Protein AF-A0A7S3HR36-F1 (afdb_monomer_lite)

Sequence (122 aa):
GPSGAEPGEADLLCAEFVALVKSRTRDGYEEALRLAERILQLEPGNQLVLEYKALLPQLIASVSERVQEAVHAAEDPNRTPSEVSTDESEAGELVAEEEGGALDEEEVVSEVATDDEAISPR

Radius of gyration: 27.44 Å; chains: 1; bounding box: 57×65×64 Å

Structure (mmCIF, N/CA/C/O backbone):
data_AF-A0A7S3HR36-F1
#
_entry.id   AF-A0A7S3HR36-F1
#
loop_
_atom_site.group_PDB
_atom_site.id
_atom_site.type_symbol
_atom_site.label_atom_id
_atom_site.label_alt_id
_atom_site.label_comp_id
_atom_site.label_asym_id
_atom_site.label_entity_id
_atom_site.label_seq_id
_atom_site.pdbx_PDB_ins_code
_atom_site.Cartn_x
_atom_site.Cartn_y
_atom_site.Cartn_z
_atom_site.occupancy
_atom_site.B_iso_or_equiv
_atom_site.auth_seq_id
_atom_site.auth_comp_id
_atom_site.auth_asym_id
_atom_site.auth_atom_id
_atom_site.pdbx_PDB_model_num
ATOM 1 N N . GLY A 1 1 ? -18.230 -18.439 20.956 1.00 37.91 1 GLY A N 1
ATOM 2 C CA . GLY A 1 1 ? -18.274 -18.783 19.522 1.00 37.91 1 GLY A CA 1
ATOM 3 C C . GLY A 1 1 ? -17.874 -17.555 18.741 1.00 37.91 1 GLY A C 1
ATOM 4 O O . GLY A 1 1 ? -18.214 -16.474 19.214 1.00 37.91 1 GLY A O 1
ATOM 5 N N . PRO A 1 2 ? -17.123 -17.674 17.635 1.00 52.47 2 PRO A N 1
ATOM 6 C CA . PRO A 1 2 ? -16.808 -16.508 16.824 1.00 52.47 2 PRO A CA 1
ATOM 7 C C . PRO A 1 2 ? -18.133 -15.938 16.317 1.00 52.47 2 PRO A C 1
ATOM 9 O O . PRO A 1 2 ? -18.933 -16.651 15.711 1.00 52.47 2 PRO A O 1
ATOM 12 N N . SER A 1 3 ? -18.413 -14.694 16.696 1.00 53.66 3 SER A N 1
ATOM 13 C CA . SER A 1 3 ? -19.602 -13.983 16.251 1.00 53.66 3 SER A CA 1
ATOM 14 C C . SER A 1 3 ? -19.515 -13.893 14.732 1.00 53.66 3 SER A C 1
ATOM 16 O O . SER A 1 3 ? -18.517 -13.391 14.220 1.00 53.66 3 SER A O 1
ATOM 18 N N . GLY A 1 4 ? -20.514 -14.411 14.016 1.00 57.09 4 GLY A N 1
ATOM 19 C CA . GLY A 1 4 ? -20.673 -14.221 12.571 1.00 57.09 4 GLY A CA 1
ATOM 20 C C . GLY A 1 4 ? -21.049 -12.775 12.251 1.00 57.09 4 GLY A C 1
ATOM 21 O O . GLY A 1 4 ? -22.082 -12.533 11.638 1.00 57.09 4 GLY A O 1
ATOM 22 N N . ALA A 1 5 ? -20.269 -11.825 12.765 1.00 70.31 5 ALA A N 1
ATOM 23 C CA . ALA A 1 5 ? -20.419 -10.414 12.492 1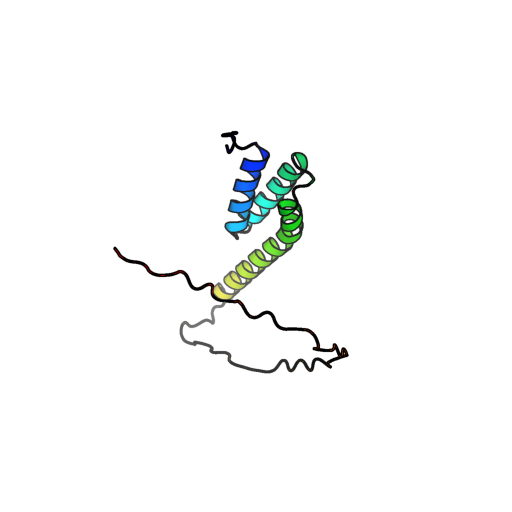.00 70.31 5 ALA A CA 1
ATOM 24 C C . ALA A 1 5 ? -19.926 -10.169 11.069 1.00 70.31 5 ALA A C 1
ATOM 26 O O . ALA A 1 5 ? -18.821 -10.577 10.705 1.00 70.31 5 ALA A O 1
ATOM 27 N N . GLU A 1 6 ? -20.782 -9.554 10.263 1.00 79.88 6 GLU A N 1
ATOM 28 C CA . GLU A 1 6 ? -20.411 -9.108 8.929 1.00 79.88 6 GLU A CA 1
ATOM 29 C C . GLU A 1 6 ? -19.207 -8.156 9.031 1.00 79.88 6 GLU A C 1
ATOM 31 O O . GLU A 1 6 ? -19.153 -7.355 9.972 1.00 79.88 6 GLU A O 1
ATOM 36 N N . PRO A 1 7 ? -18.227 -8.261 8.113 1.00 83.31 7 PRO A N 1
ATOM 37 C CA . PRO A 1 7 ? -17.054 -7.398 8.135 1.00 83.31 7 PRO A CA 1
ATOM 38 C C . PRO A 1 7 ? -17.490 -5.936 8.024 1.00 83.31 7 PRO A C 1
ATOM 40 O O . PRO A 1 7 ? -18.337 -5.592 7.194 1.00 83.31 7 PRO A O 1
ATOM 43 N N . GLY A 1 8 ? -16.921 -5.081 8.871 1.00 90.12 8 GLY A N 1
ATOM 44 C CA . GLY A 1 8 ? -17.189 -3.652 8.826 1.00 90.12 8 GLY A CA 1
ATOM 45 C C . GLY A 1 8 ? -16.610 -3.010 7.566 1.00 90.12 8 GLY A C 1
ATOM 46 O O . GLY A 1 8 ? -15.781 -3.590 6.866 1.00 90.12 8 GLY A O 1
ATOM 47 N N . GLU A 1 9 ? -17.006 -1.764 7.288 1.00 92.31 9 GLU A N 1
ATOM 48 C CA . GLU A 1 9 ? -16.433 -0.981 6.179 1.00 92.31 9 GLU A CA 1
ATOM 49 C C . GLU A 1 9 ? -14.899 -0.919 6.280 1.00 92.31 9 GLU A C 1
ATOM 51 O O . GLU A 1 9 ? -14.211 -1.137 5.287 1.00 92.31 9 GLU A O 1
ATOM 56 N N . ALA A 1 10 ? -14.353 -0.703 7.483 1.00 90.88 10 ALA A N 1
ATOM 57 C CA . ALA A 1 10 ? -12.907 -0.660 7.706 1.00 90.88 10 ALA A CA 1
ATOM 58 C C . ALA A 1 10 ? -12.211 -1.995 7.380 1.00 90.88 10 ALA A C 1
ATOM 60 O O . ALA A 1 10 ? -11.144 -1.979 6.768 1.00 90.88 10 ALA A O 1
ATOM 61 N N . ASP A 1 11 ? -12.827 -3.137 7.706 1.00 93.00 11 ASP A N 1
ATOM 62 C CA . ASP A 1 11 ? -12.296 -4.467 7.379 1.00 93.00 11 ASP A CA 1
ATOM 63 C C . ASP A 1 11 ? -12.259 -4.701 5.864 1.00 93.00 11 ASP A C 1
ATOM 65 O O . ASP A 1 11 ? -11.265 -5.196 5.324 1.00 93.00 11 ASP A O 1
ATOM 69 N N . LEU A 1 12 ? -13.331 -4.312 5.164 1.00 95.56 12 LEU A N 1
ATOM 70 C CA . LEU A 1 12 ? -13.421 -4.421 3.707 1.00 95.56 12 LEU A CA 1
ATOM 71 C C . LEU A 1 12 ? -12.362 -3.551 3.021 1.00 95.56 12 LEU A C 1
ATOM 73 O O . LEU A 1 12 ? -11.637 -4.033 2.150 1.00 95.56 12 LEU A O 1
ATOM 77 N N . LEU A 1 13 ? -12.220 -2.299 3.464 1.00 96.06 13 LEU A N 1
ATOM 78 C CA . LEU A 1 13 ? -11.206 -1.385 2.943 1.00 96.06 13 LEU A CA 1
ATOM 79 C C . LEU A 1 13 ? -9.787 -1.876 3.262 1.00 96.06 13 LEU A C 1
ATOM 81 O O . LEU A 1 13 ? -8.907 -1.766 2.412 1.00 96.06 13 LEU A O 1
ATOM 85 N N . CYS A 1 14 ? -9.550 -2.467 4.438 1.00 95.31 14 CYS A N 1
ATOM 86 C CA . CYS A 1 14 ? -8.264 -3.086 4.771 1.00 95.31 14 CYS A CA 1
ATOM 87 C C . CYS A 1 14 ? -7.937 -4.269 3.851 1.00 95.31 14 CYS A C 1
ATOM 89 O O . CYS A 1 14 ? -6.791 -4.415 3.419 1.00 95.31 14 CYS A O 1
ATOM 91 N N . ALA A 1 15 ? -8.919 -5.112 3.526 1.00 95.81 15 ALA A N 1
ATOM 92 C CA . ALA A 1 15 ? -8.715 -6.229 2.610 1.00 95.81 15 ALA A CA 1
ATOM 93 C C . ALA A 1 15 ? -8.338 -5.741 1.200 1.00 95.81 15 ALA A C 1
ATOM 95 O O . ALA A 1 15 ? -7.387 -6.253 0.600 1.00 95.81 15 ALA A O 1
ATOM 96 N N . GLU A 1 16 ? -9.035 -4.718 0.702 1.00 97.25 16 GLU A N 1
ATOM 97 C CA . GLU A 1 16 ? -8.742 -4.085 -0.586 1.00 97.25 16 GLU A CA 1
ATOM 98 C C . GLU A 1 16 ? -7.364 -3.410 -0.586 1.00 97.25 16 GLU A C 1
ATOM 100 O O . GLU A 1 16 ? -6.552 -3.645 -1.482 1.00 97.25 16 GLU A O 1
ATOM 105 N N . PHE A 1 17 ? -7.046 -2.664 0.472 1.00 97.75 17 PHE A N 1
ATOM 106 C CA . PHE A 1 17 ? -5.740 -2.047 0.679 1.00 97.75 17 PHE A CA 1
ATOM 107 C C . PHE A 1 17 ? -4.602 -3.069 0.581 1.00 97.75 17 PHE A C 1
ATOM 109 O O . PHE A 1 17 ? -3.642 -2.879 -0.167 1.00 97.75 17 PHE A O 1
ATOM 116 N N . VAL A 1 18 ? -4.725 -4.198 1.282 1.00 96.56 18 VAL A N 1
ATOM 117 C CA . VAL A 1 18 ? -3.718 -5.264 1.244 1.00 96.56 18 VAL A CA 1
ATOM 118 C C . VAL A 1 18 ? -3.611 -5.882 -0.152 1.00 96.56 18 VAL A C 1
ATOM 120 O O . VAL A 1 18 ? -2.502 -6.204 -0.588 1.00 96.56 18 VAL A O 1
ATOM 123 N N . ALA A 1 19 ? -4.723 -6.051 -0.871 1.00 97.69 19 ALA A N 1
ATOM 124 C CA . ALA A 1 19 ? -4.705 -6.560 -2.241 1.00 97.69 19 ALA A CA 1
ATOM 125 C C . ALA A 1 19 ? -3.951 -5.612 -3.191 1.00 97.69 19 ALA A C 1
ATOM 127 O O . ALA A 1 19 ? -3.097 -6.060 -3.961 1.00 97.69 19 ALA A O 1
ATOM 128 N N . LEU A 1 20 ? -4.194 -4.306 -3.076 1.00 97.56 20 LEU A N 1
ATOM 129 C CA . LEU A 1 20 ? -3.522 -3.277 -3.866 1.00 97.56 20 LEU A CA 1
ATOM 130 C C . LEU A 1 20 ? -2.015 -3.226 -3.579 1.00 97.56 20 LEU A C 1
ATOM 132 O O . LEU A 1 20 ? -1.215 -3.266 -4.517 1.00 97.56 20 LEU A O 1
ATOM 136 N N . VAL A 1 21 ? -1.605 -3.264 -2.306 1.00 95.69 21 VAL A N 1
ATOM 137 C CA . VAL A 1 21 ? -0.183 -3.328 -1.915 1.00 95.69 21 VAL A CA 1
ATOM 138 C C . VAL A 1 21 ? 0.492 -4.596 -2.460 1.00 95.69 21 VAL A C 1
ATOM 140 O O . VAL A 1 21 ? 1.630 -4.555 -2.936 1.00 95.69 21 VAL A O 1
ATOM 143 N N . LYS A 1 22 ? -0.207 -5.736 -2.441 1.00 95.81 22 LYS A N 1
ATOM 144 C CA . LYS A 1 22 ? 0.306 -7.011 -2.969 1.00 95.81 22 LYS A CA 1
ATOM 145 C C . LYS A 1 22 ? 0.436 -7.038 -4.489 1.00 95.81 22 LYS A C 1
ATOM 147 O O . LYS A 1 22 ? 1.257 -7.806 -4.985 1.00 95.81 22 LYS A O 1
ATOM 152 N N . SER A 1 23 ? -0.312 -6.208 -5.219 1.00 95.44 23 SER A N 1
ATOM 153 C CA . SER A 1 23 ? -0.189 -6.111 -6.681 1.00 95.44 23 SER A CA 1
ATOM 154 C C . SER A 1 23 ? 1.201 -5.638 -7.124 1.00 95.44 23 SER A C 1
ATOM 156 O O . SER A 1 23 ? 1.634 -5.956 -8.228 1.00 95.44 23 SER A O 1
ATOM 158 N N . ARG A 1 24 ? 1.912 -4.899 -6.256 1.00 93.44 24 ARG A N 1
ATOM 159 C CA . ARG A 1 24 ? 3.232 -4.304 -6.522 1.00 93.44 24 ARG A CA 1
ATOM 160 C C . ARG A 1 24 ? 3.292 -3.459 -7.796 1.00 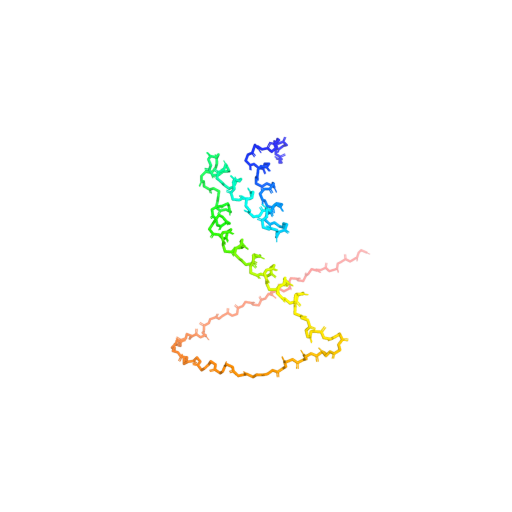93.44 24 ARG A C 1
ATOM 162 O O . ARG A 1 24 ? 4.344 -3.341 -8.424 1.00 93.44 24 ARG A O 1
ATOM 169 N N . THR A 1 25 ? 2.162 -2.872 -8.167 1.00 94.25 25 THR A N 1
ATOM 170 C CA . THR A 1 25 ? 2.052 -1.946 -9.291 1.00 94.25 25 THR A CA 1
ATOM 171 C C . THR A 1 25 ? 2.062 -0.512 -8.786 1.00 94.25 25 THR A C 1
ATOM 173 O O . THR A 1 25 ? 1.688 -0.243 -7.645 1.00 94.25 25 THR A O 1
ATOM 176 N N . ARG A 1 26 ? 2.478 0.424 -9.644 1.00 93.38 26 ARG A N 1
ATOM 177 C CA . ARG A 1 26 ? 2.441 1.852 -9.319 1.00 93.38 26 ARG A CA 1
ATOM 178 C C . ARG A 1 26 ? 1.019 2.308 -8.971 1.00 93.38 26 ARG A C 1
ATOM 180 O O . ARG A 1 26 ? 0.820 2.863 -7.899 1.00 93.38 26 ARG A O 1
ATOM 187 N N . ASP A 1 27 ? 0.068 2.003 -9.849 1.00 94.69 27 ASP A N 1
ATOM 188 C CA . ASP A 1 27 ? -1.350 2.337 -9.683 1.00 94.69 27 ASP A CA 1
ATOM 189 C C . ASP A 1 27 ? -1.920 1.729 -8.392 1.00 94.69 27 ASP A C 1
ATOM 191 O O . ASP A 1 27 ? -2.506 2.431 -7.572 1.00 94.69 27 ASP A O 1
ATOM 195 N N . GLY A 1 28 ? -1.601 0.457 -8.120 1.00 96.38 28 GLY A N 1
ATOM 196 C CA . GLY A 1 28 ? -1.990 -0.202 -6.878 1.00 96.38 28 GLY A CA 1
ATOM 197 C C . GLY A 1 28 ? -1.444 0.494 -5.630 1.00 96.38 28 GLY A C 1
ATOM 198 O O . GLY A 1 28 ? -2.167 0.658 -4.654 1.00 96.38 28 GLY A O 1
ATOM 199 N N . TYR A 1 29 ? -0.194 0.955 -5.642 1.00 97.00 29 TYR A N 1
ATOM 200 C CA . TYR A 1 29 ? 0.351 1.716 -4.516 1.00 97.00 29 TYR A CA 1
ATOM 201 C C . TYR A 1 29 ? -0.276 3.111 -4.367 1.00 97.00 29 TYR A C 1
ATOM 203 O O . TYR A 1 29 ? -0.479 3.564 -3.240 1.00 97.00 29 TYR A O 1
ATOM 211 N N . GLU A 1 30 ? -0.605 3.785 -5.470 1.00 96.19 30 GLU A N 1
ATOM 212 C CA . GLU A 1 30 ? -1.273 5.092 -5.454 1.00 96.19 30 GLU A CA 1
ATOM 213 C C . GLU A 1 30 ? -2.714 4.983 -4.915 1.00 96.19 30 GLU A C 1
ATOM 215 O O . GLU A 1 30 ? -3.107 5.776 -4.054 1.00 96.19 30 GLU A O 1
ATOM 220 N N . GLU A 1 31 ? -3.477 3.968 -5.328 1.00 97.12 31 GLU A N 1
ATOM 221 C CA . GLU A 1 31 ? -4.809 3.690 -4.771 1.00 97.12 31 GLU A CA 1
ATOM 222 C C . GLU A 1 31 ? -4.740 3.221 -3.312 1.00 97.12 31 GLU A C 1
ATOM 224 O O . GLU A 1 31 ? -5.523 3.677 -2.475 1.00 97.12 31 GLU A O 1
ATOM 229 N N . ALA A 1 32 ? -3.756 2.383 -2.960 1.00 97.50 32 ALA A N 1
ATOM 230 C CA . ALA A 1 32 ? -3.536 1.976 -1.574 1.00 97.50 32 ALA A CA 1
ATOM 231 C C . ALA A 1 32 ? -3.305 3.194 -0.665 1.00 97.50 32 ALA A C 1
ATOM 233 O O . ALA A 1 32 ? -3.816 3.233 0.453 1.00 97.50 32 ALA A O 1
ATOM 234 N N . LEU A 1 33 ? -2.601 4.225 -1.143 1.00 96.69 33 LEU A N 1
ATOM 235 C CA . LEU A 1 33 ? -2.387 5.449 -0.371 1.00 96.69 33 LEU A CA 1
ATOM 236 C C . LEU A 1 33 ? -3.704 6.187 -0.083 1.00 96.69 33 LEU A C 1
ATOM 238 O O . LEU A 1 33 ? -3.899 6.667 1.033 1.00 96.69 33 LEU A O 1
ATOM 242 N N . ARG A 1 34 ? -4.629 6.237 -1.049 1.00 96.81 34 ARG A N 1
ATOM 243 C CA . ARG A 1 34 ? -5.960 6.840 -0.856 1.00 96.81 34 ARG A CA 1
ATOM 244 C C . ARG A 1 34 ? -6.805 6.041 0.129 1.00 96.81 34 ARG A C 1
ATOM 246 O O . ARG A 1 34 ? -7.422 6.626 1.021 1.00 96.81 34 ARG A O 1
ATOM 253 N N . LEU A 1 35 ? -6.797 4.712 0.009 1.00 96.88 35 LEU A N 1
ATOM 254 C CA . LEU A 1 35 ? -7.481 3.840 0.964 1.00 96.88 35 LEU A CA 1
ATOM 255 C C . LEU A 1 35 ? -6.903 3.975 2.370 1.00 96.88 35 LEU A C 1
ATOM 257 O O . LEU A 1 35 ? -7.671 4.011 3.326 1.00 96.88 35 LEU A O 1
ATOM 261 N N . ALA A 1 36 ? -5.584 4.130 2.510 1.00 96.75 36 ALA A N 1
ATOM 262 C CA . ALA A 1 36 ? -4.957 4.328 3.811 1.00 96.75 36 ALA A CA 1
ATOM 263 C C . ALA A 1 36 ? -5.524 5.555 4.538 1.00 96.75 36 ALA A C 1
ATOM 265 O O . ALA A 1 36 ? -5.819 5.489 5.729 1.00 96.75 36 ALA A O 1
ATOM 266 N N . GLU A 1 37 ? -5.738 6.671 3.836 1.00 96.19 37 GLU A N 1
ATOM 267 C CA . GLU A 1 37 ? -6.349 7.858 4.443 1.00 96.19 37 GLU A CA 1
ATOM 268 C C . GLU A 1 37 ? -7.792 7.616 4.868 1.00 96.19 37 GLU A C 1
ATOM 270 O O . GLU A 1 37 ? -8.197 8.053 5.945 1.00 96.19 37 GLU A O 1
ATOM 275 N N . ARG A 1 38 ? -8.558 6.888 4.051 1.00 96.69 38 ARG A N 1
ATOM 276 C CA . ARG A 1 38 ? -9.943 6.548 4.370 1.00 96.69 38 ARG A CA 1
ATOM 277 C C . ARG A 1 38 ? -10.038 5.601 5.566 1.00 96.69 38 ARG A C 1
ATOM 279 O O . ARG A 1 38 ? -10.857 5.837 6.449 1.00 96.69 38 ARG A O 1
ATOM 286 N N . ILE A 1 39 ? -9.191 4.576 5.625 1.00 96.94 39 ILE A N 1
ATOM 287 C CA . ILE A 1 39 ? -9.150 3.632 6.745 1.00 96.94 39 ILE A CA 1
ATOM 288 C C . ILE A 1 39 ? -8.769 4.368 8.028 1.00 96.94 39 ILE A C 1
ATOM 290 O O . ILE A 1 39 ? -9.452 4.205 9.028 1.00 96.94 39 ILE A O 1
ATOM 294 N N . LEU A 1 40 ? -7.765 5.249 8.003 1.00 96.69 40 LEU A N 1
ATOM 295 C CA . LEU A 1 40 ? -7.344 6.001 9.193 1.00 96.69 40 LEU A CA 1
ATOM 296 C C . LEU A 1 40 ? -8.379 7.034 9.673 1.00 96.69 40 LEU A C 1
ATOM 298 O O . LEU A 1 40 ? -8.341 7.432 10.834 1.00 96.69 40 LEU A O 1
ATOM 302 N N . GLN A 1 41 ? -9.315 7.465 8.819 1.00 96.81 41 GLN A N 1
ATOM 303 C CA . GLN A 1 41 ? -10.475 8.254 9.261 1.00 96.81 41 GLN A CA 1
ATOM 304 C C . GLN A 1 41 ? -11.470 7.415 10.075 1.00 96.81 41 GLN A C 1
ATOM 306 O O . GLN A 1 41 ? -12.109 7.952 10.977 1.00 96.81 41 GLN A O 1
ATOM 311 N N . LEU A 1 42 ? -11.618 6.126 9.751 1.00 95.75 42 LEU A N 1
ATOM 312 C CA . LEU A 1 42 ? -12.501 5.192 10.458 1.00 95.75 42 LEU A CA 1
ATOM 313 C C . LEU A 1 42 ? -11.814 4.603 11.699 1.00 95.75 42 LEU A C 1
ATOM 315 O O . LEU A 1 42 ? -12.415 4.518 12.766 1.00 95.75 42 LEU A O 1
ATOM 319 N N . GLU A 1 43 ? -10.539 4.249 11.561 1.00 95.44 43 GLU A N 1
ATOM 320 C CA . GLU A 1 43 ? -9.702 3.610 12.570 1.00 95.44 43 GLU A CA 1
ATOM 321 C C . GLU A 1 43 ? -8.331 4.304 12.659 1.00 95.44 43 GLU A C 1
ATOM 323 O O . GLU A 1 43 ? -7.336 3.830 12.105 1.00 95.44 43 GLU A O 1
ATOM 328 N N . PRO A 1 44 ? -8.230 5.422 13.396 1.00 95.50 44 PRO A N 1
ATOM 329 C CA . PRO A 1 44 ? -6.985 6.187 13.510 1.00 95.50 44 PRO A CA 1
ATOM 330 C C . PRO A 1 44 ? -5.820 5.394 14.115 1.00 95.50 44 PRO A C 1
ATOM 332 O O . PRO A 1 44 ? -4.660 5.739 13.906 1.00 95.50 44 PRO A O 1
ATOM 335 N N . GLY A 1 45 ? -6.131 4.352 14.891 1.00 94.50 45 GLY A N 1
ATOM 336 C CA . GLY A 1 45 ? -5.162 3.479 15.552 1.00 94.50 45 GLY A CA 1
ATOM 337 C C . GLY A 1 45 ? -4.773 2.242 14.745 1.00 94.50 45 GLY A C 1
ATOM 338 O O . GLY A 1 45 ? -4.152 1.341 15.305 1.00 94.50 45 GLY A O 1
ATOM 339 N N . ASN A 1 46 ? -5.156 2.149 13.468 1.00 94.19 46 ASN A N 1
ATOM 340 C CA . ASN A 1 46 ? -4.809 1.002 12.638 1.00 94.19 46 ASN A CA 1
ATOM 341 C C . ASN A 1 46 ? -3.307 1.028 12.294 1.00 94.19 46 ASN A C 1
ATOM 343 O O . ASN A 1 46 ? -2.872 1.658 11.326 1.00 94.19 46 ASN A O 1
ATOM 347 N N . GLN A 1 47 ? -2.513 0.347 13.127 1.00 96.00 47 GLN A N 1
ATOM 348 C CA . GLN A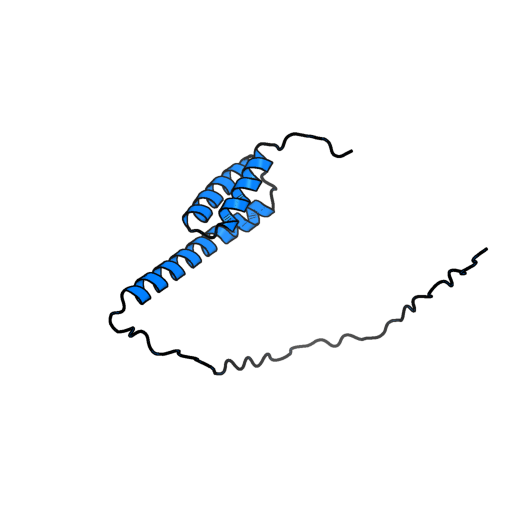 1 47 ? -1.051 0.359 13.057 1.00 96.00 47 GLN A CA 1
ATOM 349 C C . GLN A 1 47 ? -0.529 -0.142 11.708 1.00 96.00 47 GLN A C 1
ATOM 351 O O . GLN A 1 47 ? 0.374 0.467 11.141 1.00 96.00 47 GLN A O 1
ATOM 356 N N . LEU A 1 48 ? -1.151 -1.191 11.160 1.00 94.19 48 LEU A N 1
ATOM 357 C CA . LEU A 1 48 ? -0.779 -1.752 9.864 1.00 94.19 48 LEU A CA 1
ATOM 358 C C . LEU A 1 48 ? -0.853 -0.678 8.773 1.00 94.19 48 LEU A C 1
ATOM 360 O O . LEU A 1 48 ? 0.096 -0.482 8.016 1.00 94.19 48 LEU A O 1
ATOM 364 N N . VAL A 1 49 ? -1.961 0.059 8.708 1.00 96.25 49 VAL A N 1
ATOM 365 C CA . VAL A 1 49 ? -2.145 1.094 7.686 1.00 96.25 49 VAL A CA 1
ATOM 366 C C . VAL A 1 49 ? -1.194 2.275 7.892 1.00 96.25 49 VAL A C 1
ATOM 368 O O . VAL A 1 49 ? -0.683 2.810 6.908 1.00 96.25 49 VAL A O 1
ATOM 371 N N . LEU A 1 50 ? -0.898 2.658 9.138 1.00 97.38 50 LEU A N 1
ATOM 372 C CA . LEU A 1 50 ? 0.095 3.696 9.441 1.00 97.38 50 LEU A CA 1
ATOM 373 C C . LEU A 1 50 ? 1.492 3.324 8.928 1.00 97.38 50 LEU A C 1
ATOM 375 O O . LEU A 1 50 ? 2.140 4.138 8.266 1.00 97.38 50 LEU A O 1
ATOM 379 N N . GLU A 1 51 ? 1.936 2.096 9.194 1.00 96.19 51 GLU A N 1
ATOM 380 C CA . GLU A 1 51 ? 3.243 1.601 8.756 1.00 96.19 51 GLU A CA 1
ATOM 381 C C . GLU A 1 51 ? 3.339 1.567 7.230 1.00 96.19 51 GLU A C 1
ATOM 383 O O . GLU A 1 51 ? 4.268 2.127 6.645 1.00 96.19 51 GLU A O 1
ATOM 388 N N . TYR A 1 52 ? 2.342 0.991 6.556 1.00 96.06 52 TYR A N 1
ATOM 389 C CA . TYR A 1 52 ? 2.350 0.956 5.097 1.00 96.06 52 TYR A CA 1
ATOM 390 C C . TYR A 1 52 ? 2.230 2.352 4.475 1.00 96.06 52 TYR A C 1
ATOM 392 O O . TYR A 1 52 ? 2.900 2.611 3.477 1.00 96.06 52 TYR A O 1
ATOM 400 N N . LYS A 1 53 ? 1.461 3.283 5.058 1.00 95.88 53 LYS A N 1
ATOM 401 C CA . LYS A 1 53 ? 1.383 4.673 4.574 1.00 95.88 53 LYS A CA 1
ATOM 402 C C . LYS A 1 53 ? 2.760 5.342 4.534 1.00 95.88 53 LYS A C 1
ATOM 404 O O . LYS A 1 53 ? 3.041 6.084 3.595 1.00 95.88 53 LYS A O 1
ATOM 409 N N . ALA A 1 54 ? 3.622 5.059 5.510 1.00 95.81 54 ALA A N 1
ATOM 410 C CA . ALA A 1 54 ? 4.992 5.569 5.530 1.00 95.81 54 ALA A CA 1
ATOM 411 C C . ALA A 1 54 ? 5.890 4.930 4.449 1.00 95.81 54 ALA A C 1
ATOM 413 O O . ALA A 1 54 ? 6.794 5.588 3.931 1.00 95.81 54 ALA A O 1
ATOM 414 N N . LEU A 1 55 ? 5.636 3.669 4.084 1.00 96.25 55 LEU A N 1
ATOM 415 C CA . LEU A 1 55 ? 6.430 2.919 3.102 1.00 96.25 55 LEU A CA 1
ATOM 416 C C . LEU A 1 55 ? 5.990 3.144 1.648 1.00 96.25 55 LEU A C 1
ATOM 418 O O . LEU A 1 55 ? 6.818 3.086 0.738 1.00 96.25 55 LEU A O 1
ATOM 422 N N . LEU A 1 56 ? 4.705 3.416 1.410 1.00 94.88 56 LEU A N 1
ATOM 423 C CA . LEU A 1 56 ? 4.123 3.539 0.068 1.00 94.88 56 LEU A CA 1
ATOM 424 C C . LEU A 1 56 ? 4.873 4.508 -0.869 1.00 94.88 56 LEU A C 1
ATOM 426 O O . LEU A 1 56 ? 5.120 4.121 -2.013 1.00 94.88 56 LEU A O 1
ATOM 430 N N . PRO A 1 57 ? 5.318 5.707 -0.438 1.00 94.75 57 PRO A N 1
ATOM 431 C CA . PRO A 1 57 ? 6.089 6.602 -1.304 1.00 94.75 57 PRO A CA 1
ATOM 432 C C . PRO A 1 57 ? 7.392 5.978 -1.826 1.00 94.75 57 PRO A C 1
ATOM 434 O O . PRO A 1 57 ? 7.737 6.143 -2.996 1.00 94.75 57 PRO A O 1
ATOM 437 N N . GLN A 1 58 ? 8.095 5.217 -0.981 1.00 95.25 58 GLN A N 1
ATOM 438 C CA . GLN A 1 58 ? 9.338 4.537 -1.358 1.00 95.25 58 GLN A CA 1
ATOM 439 C C . GLN A 1 58 ? 9.057 3.395 -2.340 1.00 95.25 58 GLN A C 1
ATOM 441 O O . GLN A 1 58 ? 9.773 3.218 -3.325 1.00 95.25 58 GLN A O 1
ATOM 446 N N . LEU A 1 59 ? 7.966 2.656 -2.121 1.00 94.19 59 LEU A N 1
ATOM 447 C CA . LEU A 1 59 ? 7.535 1.592 -3.025 1.00 94.19 59 LEU A CA 1
ATOM 448 C C . LEU A 1 59 ? 7.182 2.139 -4.418 1.00 94.19 59 LEU A C 1
ATOM 450 O O . LEU A 1 59 ? 7.623 1.572 -5.419 1.00 94.19 59 LEU A O 1
ATOM 454 N N . ILE A 1 60 ? 6.475 3.270 -4.494 1.00 94.38 60 ILE A N 1
ATOM 455 C CA . ILE A 1 60 ? 6.147 3.952 -5.759 1.00 94.38 60 ILE A CA 1
ATOM 456 C C . ILE A 1 60 ? 7.418 4.382 -6.502 1.00 94.38 60 ILE A C 1
ATOM 458 O O . ILE A 1 60 ? 7.531 4.155 -7.714 1.00 94.38 60 ILE A O 1
ATOM 462 N N . ALA A 1 61 ? 8.387 4.963 -5.788 1.00 94.12 61 ALA A N 1
ATOM 463 C CA . ALA A 1 61 ? 9.673 5.344 -6.366 1.00 94.12 61 ALA A CA 1
ATOM 464 C C . ALA A 1 61 ? 10.418 4.119 -6.929 1.00 94.12 61 ALA A C 1
ATOM 466 O O . ALA A 1 61 ? 10.821 4.133 -8.090 1.00 94.12 61 ALA A O 1
ATOM 467 N N . SER A 1 62 ? 10.485 3.020 -6.167 1.00 92.25 62 SER A N 1
ATOM 468 C CA . SER A 1 62 ? 11.172 1.784 -6.579 1.00 92.25 62 SER A CA 1
ATOM 469 C C . SER A 1 62 ? 10.567 1.114 -7.819 1.00 92.25 62 SER A C 1
ATOM 471 O O . SER A 1 62 ? 11.266 0.472 -8.602 1.00 92.25 62 SER A O 1
ATOM 473 N N . VAL A 1 63 ? 9.244 1.198 -8.003 1.00 91.19 63 VAL A N 1
ATOM 474 C CA . VAL A 1 63 ? 8.589 0.672 -9.211 1.00 91.19 63 VAL A CA 1
ATOM 475 C C . VAL A 1 63 ? 8.888 1.577 -10.396 1.00 91.19 63 VAL A C 1
ATOM 477 O O . VAL A 1 63 ? 9.164 1.080 -11.482 1.00 91.19 63 VAL A O 1
ATOM 480 N N . SER A 1 64 ? 8.863 2.891 -10.185 1.00 89.00 64 SER A N 1
ATOM 481 C CA . SER A 1 64 ? 9.129 3.862 -11.246 1.00 89.00 64 SER A CA 1
ATOM 482 C C . SER A 1 64 ? 10.558 3.733 -11.780 1.00 89.00 64 SER A C 1
ATOM 484 O O . SER A 1 64 ?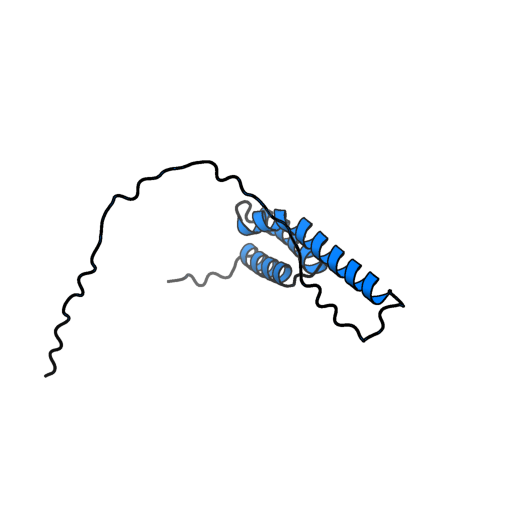 10.738 3.705 -12.993 1.00 89.00 64 SER A O 1
ATOM 486 N N . GLU A 1 65 ? 11.545 3.564 -10.897 1.00 89.69 65 GLU A N 1
ATOM 487 C CA . GLU A 1 65 ? 12.946 3.343 -11.276 1.00 89.69 65 GLU A CA 1
ATOM 488 C C . GLU A 1 65 ? 13.120 2.067 -12.110 1.00 89.69 65 GLU A C 1
ATOM 490 O O . GLU A 1 65 ? 13.654 2.124 -13.214 1.00 89.69 65 GLU A O 1
ATOM 495 N N . ARG A 1 66 ? 12.569 0.934 -11.652 1.00 84.31 66 ARG A N 1
ATOM 496 C CA . ARG A 1 66 ? 12.634 -0.341 -12.391 1.00 84.31 66 ARG A CA 1
ATOM 497 C C . ARG A 1 66 ? 11.981 -0.271 -13.769 1.00 84.31 66 ARG A C 1
ATOM 499 O O . ARG A 1 66 ? 12.481 -0.860 -14.722 1.00 84.31 66 ARG A O 1
ATOM 506 N N . VAL A 1 67 ? 10.851 0.429 -13.883 1.00 83.50 67 VAL A N 1
ATOM 507 C CA . VAL A 1 67 ? 10.192 0.646 -15.180 1.00 83.50 67 VAL A CA 1
ATOM 508 C C . VAL A 1 67 ? 11.078 1.495 -16.085 1.00 83.50 67 VAL A C 1
ATOM 510 O O . VAL A 1 67 ? 11.230 1.172 -17.258 1.00 83.50 67 VAL A O 1
ATOM 513 N N . GLN A 1 68 ? 11.686 2.551 -15.550 1.00 80.31 68 GLN A N 1
ATOM 514 C CA . GLN A 1 68 ? 12.551 3.436 -16.316 1.00 80.31 68 GLN A CA 1
ATOM 515 C C . GLN A 1 68 ? 13.822 2.717 -16.799 1.00 80.31 68 GLN A C 1
ATOM 517 O O . GLN A 1 68 ? 14.181 2.843 -17.967 1.00 80.31 68 GLN A O 1
ATOM 522 N N . GLU A 1 69 ? 14.452 1.901 -15.952 1.00 78.81 69 GLU A N 1
ATOM 523 C CA . GLU A 1 69 ? 15.590 1.052 -16.326 1.00 78.81 69 GLU A CA 1
ATOM 524 C C . GLU A 1 69 ? 15.218 0.067 -17.443 1.00 78.81 69 GLU A C 1
ATOM 526 O O . GLU A 1 69 ? 15.928 -0.038 -18.441 1.00 78.81 69 GLU A O 1
ATOM 531 N N . ALA A 1 70 ? 14.071 -0.608 -17.322 1.00 73.88 70 ALA A N 1
ATOM 532 C CA . ALA A 1 70 ? 13.596 -1.541 -18.339 1.00 73.88 70 ALA A CA 1
ATOM 533 C C . ALA A 1 70 ? 13.312 -0.852 -19.685 1.00 73.88 70 ALA A C 1
ATOM 535 O O . ALA A 1 70 ? 13.599 -1.426 -20.736 1.00 73.88 70 ALA A O 1
ATOM 536 N N . VAL A 1 71 ? 12.775 0.373 -19.661 1.00 76.06 71 VAL A N 1
ATOM 537 C CA . VAL A 1 71 ? 12.561 1.186 -20.868 1.00 76.06 71 VAL A CA 1
ATOM 538 C C . VAL A 1 71 ? 13.900 1.550 -21.506 1.00 76.06 71 VAL A C 1
ATOM 540 O O . VAL A 1 71 ? 14.101 1.257 -22.681 1.00 76.06 71 VAL A O 1
ATOM 543 N N . HIS A 1 72 ? 14.850 2.082 -20.734 1.00 71.00 72 HIS A N 1
ATOM 544 C CA . HIS A 1 72 ? 16.178 2.421 -21.251 1.00 71.00 72 HIS A CA 1
ATOM 545 C C . HIS A 1 72 ? 16.922 1.201 -21.812 1.00 71.00 72 HIS A C 1
ATOM 547 O O . HIS A 1 72 ? 17.533 1.294 -22.873 1.00 71.00 72 HIS A O 1
ATOM 553 N N . ALA A 1 73 ? 16.827 0.043 -21.155 1.00 68.81 73 ALA A N 1
ATOM 554 C CA . ALA A 1 73 ? 17.422 -1.201 -21.638 1.00 68.81 73 ALA A CA 1
ATOM 555 C C . ALA A 1 73 ? 16.763 -1.729 -22.926 1.00 68.81 73 ALA A C 1
ATOM 557 O O . ALA A 1 73 ? 17.426 -2.398 -23.719 1.00 68.81 73 ALA A O 1
ATOM 558 N N . ALA A 1 74 ? 15.471 -1.458 -23.139 1.00 70.50 74 ALA A N 1
ATOM 559 C CA . ALA A 1 74 ? 14.757 -1.820 -24.364 1.00 70.50 74 ALA A CA 1
ATOM 560 C C . ALA A 1 74 ? 15.055 -0.864 -25.532 1.00 70.50 74 ALA A C 1
ATOM 562 O O . ALA A 1 74 ? 14.961 -1.265 -26.691 1.00 70.50 74 ALA A O 1
ATOM 563 N N . GLU A 1 75 ? 15.411 0.386 -25.232 1.00 70.06 75 GLU A N 1
ATOM 564 C CA . GLU A 1 75 ? 15.767 1.407 -26.219 1.00 70.06 75 GLU A CA 1
ATOM 565 C C . GLU A 1 75 ? 17.253 1.388 -26.612 1.00 70.06 75 GLU A C 1
ATOM 567 O O . GLU A 1 75 ? 17.628 2.125 -27.522 1.00 70.06 75 GLU A O 1
ATOM 572 N N . ASP A 1 76 ? 18.094 0.553 -25.984 1.00 62.09 76 ASP A N 1
ATOM 573 C CA . ASP A 1 76 ? 19.515 0.429 -26.332 1.00 62.09 76 ASP A CA 1
ATOM 574 C C . ASP A 1 76 ? 19.704 -0.382 -27.636 1.00 62.09 76 ASP A C 1
ATOM 576 O O . ASP A 1 76 ? 19.532 -1.609 -27.648 1.00 62.09 76 ASP A O 1
ATOM 580 N N . PRO A 1 77 ? 20.094 0.268 -28.752 1.00 63.22 77 PRO A N 1
ATOM 581 C CA . PRO A 1 77 ? 20.236 -0.384 -30.050 1.00 63.22 77 PRO A CA 1
ATOM 582 C C . PRO A 1 77 ? 21.465 -1.307 -30.147 1.00 63.22 77 PRO A C 1
ATOM 584 O O . PRO A 1 77 ? 21.632 -1.961 -31.177 1.00 63.22 77 PRO A O 1
ATOM 587 N N . ASN A 1 78 ? 22.324 -1.378 -29.119 1.00 62.00 78 ASN A N 1
ATOM 588 C CA . ASN A 1 78 ? 23.532 -2.209 -29.103 1.00 62.00 78 ASN A CA 1
ATOM 589 C C . ASN A 1 78 ? 23.391 -3.510 -28.294 1.00 62.00 78 ASN A C 1
ATOM 591 O O . ASN A 1 78 ? 24.351 -4.279 -28.221 1.00 62.00 78 ASN A O 1
ATOM 595 N N . ARG A 1 79 ? 22.220 -3.824 -27.720 1.00 55.34 79 ARG A N 1
ATOM 596 C CA . ARG A 1 79 ? 21.989 -5.127 -27.069 1.00 55.34 79 ARG A CA 1
ATOM 597 C C . ARG A 1 79 ? 21.729 -6.221 -28.113 1.00 55.34 79 ARG A C 1
ATOM 599 O O . ARG A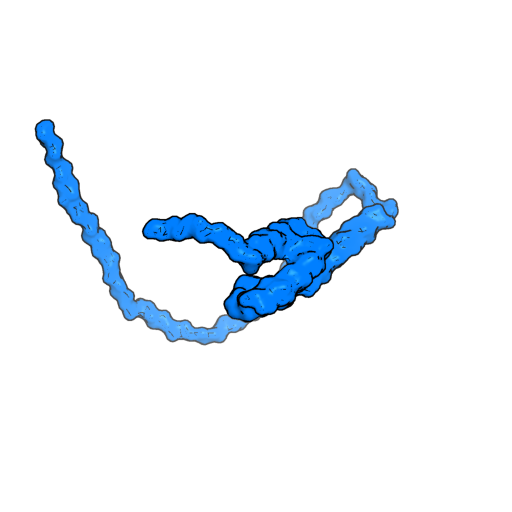 1 79 ? 20.592 -6.590 -28.403 1.00 55.34 79 ARG A O 1
ATOM 606 N N . THR A 1 80 ? 22.788 -6.770 -28.702 1.00 56.69 80 THR A N 1
ATOM 607 C CA . THR A 1 80 ? 22.678 -8.014 -29.481 1.00 56.69 80 THR A CA 1
ATOM 608 C C . THR A 1 80 ? 22.360 -9.195 -28.549 1.00 56.69 80 THR A C 1
ATOM 610 O O . THR A 1 80 ? 22.953 -9.287 -27.475 1.00 56.69 80 THR A O 1
ATOM 613 N N . PRO A 1 81 ? 21.452 -10.126 -28.913 1.00 54.25 81 PRO A N 1
ATOM 614 C CA . PRO A 1 81 ? 21.011 -11.220 -28.044 1.00 54.25 81 PRO A CA 1
ATOM 615 C C . PRO A 1 81 ? 22.033 -12.368 -28.000 1.00 54.25 81 PRO A C 1
ATOM 617 O O . PRO A 1 81 ? 21.757 -13.481 -28.442 1.00 54.25 81 PRO A O 1
ATOM 620 N N . SER A 1 82 ? 23.242 -12.103 -27.516 1.00 51.06 82 SER A N 1
ATOM 621 C CA . SER A 1 82 ? 24.265 -13.105 -27.202 1.00 51.06 82 SER A CA 1
ATOM 622 C C . SER A 1 82 ? 25.346 -12.439 -26.366 1.00 51.06 82 SER A C 1
ATOM 624 O O . SER A 1 82 ? 26.348 -12.030 -26.922 1.00 51.06 82 SER A O 1
ATOM 626 N N . GLU A 1 83 ? 25.124 -12.299 -25.060 1.00 48.09 83 GLU A N 1
ATOM 627 C CA . GLU A 1 83 ? 26.190 -12.345 -24.052 1.00 48.09 83 GLU A CA 1
ATOM 628 C C . GLU A 1 83 ? 25.558 -12.398 -22.657 1.00 48.09 83 GLU A C 1
ATOM 630 O O . GLU A 1 83 ? 24.945 -11.456 -22.157 1.00 48.09 83 GLU A O 1
ATOM 635 N N . VAL A 1 84 ? 25.647 -13.584 -22.061 1.00 52.34 84 VAL A N 1
ATOM 636 C CA . VAL A 1 84 ? 25.440 -13.823 -20.638 1.00 52.34 84 VAL A CA 1
ATOM 637 C C . VAL A 1 84 ? 26.629 -13.177 -19.928 1.00 52.34 84 VAL A C 1
ATOM 639 O O . VAL A 1 84 ? 27.718 -13.741 -19.948 1.00 52.34 84 VAL A O 1
ATOM 642 N N . SER A 1 85 ? 26.442 -11.998 -19.332 1.00 53.19 85 SER A N 1
ATOM 643 C CA . SER A 1 85 ? 27.426 -11.434 -18.402 1.00 53.19 85 SER A CA 1
ATOM 644 C C . SER A 1 85 ? 27.149 -12.015 -17.019 1.00 53.19 85 SER A C 1
ATOM 646 O O . SER A 1 85 ? 26.328 -11.505 -16.259 1.00 53.19 85 SER A O 1
ATOM 648 N N . THR A 1 86 ? 27.797 -13.140 -16.727 1.00 55.41 86 THR A N 1
ATOM 649 C CA . THR A 1 86 ? 28.084 -13.543 -15.351 1.00 55.41 86 THR A CA 1
ATOM 650 C C . THR A 1 86 ? 29.103 -12.537 -14.818 1.00 55.41 86 THR A C 1
ATOM 652 O O . THR A 1 86 ? 30.297 -12.708 -15.041 1.00 55.41 86 THR A O 1
ATOM 655 N N . ASP A 1 87 ? 28.643 -11.452 -14.197 1.00 53.34 87 ASP A N 1
ATOM 656 C CA . ASP A 1 87 ? 29.529 -10.571 -13.434 1.00 53.34 87 ASP A CA 1
ATOM 657 C C . ASP A 1 87 ? 29.583 -11.106 -11.998 1.00 53.34 87 ASP A C 1
ATOM 659 O O . ASP A 1 87 ? 28.725 -10.845 -11.155 1.00 53.34 87 ASP A O 1
ATOM 663 N N . GLU A 1 88 ? 30.540 -12.008 -11.794 1.00 58.72 88 GLU A N 1
ATOM 664 C CA . GLU A 1 88 ? 31.036 -12.412 -10.487 1.00 58.72 88 GLU A CA 1
ATOM 665 C C . GLU A 1 88 ? 32.166 -11.449 -10.086 1.00 58.72 88 GLU A C 1
ATOM 667 O O . GLU A 1 88 ? 33.159 -11.349 -10.805 1.00 58.72 88 GLU A O 1
ATOM 672 N N . SER A 1 89 ? 32.067 -10.922 -8.858 1.00 49.97 89 SER A N 1
ATOM 673 C CA . SER A 1 89 ? 33.172 -10.430 -8.003 1.00 49.97 89 SER A CA 1
ATOM 674 C C . SER A 1 89 ? 33.630 -8.971 -8.262 1.00 49.97 89 SER A C 1
ATOM 676 O O . SER A 1 89 ? 33.707 -8.528 -9.392 1.00 49.97 89 SER A O 1
ATOM 678 N N . GLU A 1 90 ? 33.934 -8.107 -7.283 1.00 52.62 90 GLU A N 1
ATOM 679 C CA . GLU A 1 90 ? 34.615 -8.300 -5.996 1.00 52.62 90 GLU A CA 1
ATOM 680 C C . GLU A 1 90 ? 34.341 -7.154 -4.987 1.00 52.62 90 GLU A C 1
ATOM 682 O O . GLU A 1 90 ? 34.060 -6.015 -5.352 1.00 52.62 90 GLU A O 1
ATOM 687 N N . ALA A 1 91 ? 34.577 -7.487 -3.711 1.00 54.81 91 ALA A N 1
ATOM 688 C CA . ALA A 1 91 ? 35.219 -6.655 -2.684 1.00 54.81 91 ALA A CA 1
ATOM 689 C C . ALA A 1 91 ? 34.509 -5.387 -2.169 1.00 54.81 91 ALA A C 1
ATOM 691 O O . ALA A 1 91 ? 34.853 -4.254 -2.502 1.00 54.81 91 ALA A O 1
ATOM 692 N N . GLY A 1 92 ? 33.641 -5.592 -1.178 1.00 42.66 92 GLY A N 1
ATOM 693 C CA . GLY A 1 92 ? 33.402 -4.623 -0.107 1.00 42.66 92 GLY A CA 1
ATOM 694 C C . GLY A 1 92 ? 33.829 -5.222 1.231 1.00 42.66 92 GLY A C 1
ATOM 695 O O . GLY A 1 92 ? 32.990 -5.735 1.965 1.00 42.66 92 GLY A O 1
ATOM 696 N N . GLU A 1 93 ? 35.133 -5.211 1.519 1.00 50.03 93 GLU A N 1
ATOM 697 C CA . GLU A 1 93 ? 35.703 -5.587 2.818 1.00 50.03 93 GLU A CA 1
ATOM 698 C C . GLU A 1 93 ? 35.234 -4.584 3.882 1.00 50.03 93 GLU A C 1
ATOM 700 O O . GLU A 1 93 ? 35.810 -3.514 4.072 1.00 50.03 93 GLU A O 1
ATOM 705 N N . LEU A 1 94 ? 34.122 -4.905 4.542 1.00 49.53 94 LEU A N 1
ATOM 706 C CA . LEU A 1 94 ? 33.657 -4.199 5.727 1.00 49.53 94 LEU A CA 1
ATOM 707 C C . LEU A 1 94 ? 34.408 -4.775 6.927 1.00 49.53 94 LEU A C 1
ATOM 709 O O . LEU A 1 94 ? 33.989 -5.767 7.522 1.00 49.53 94 LEU A O 1
ATOM 713 N N . VAL A 1 95 ? 35.531 -4.150 7.272 1.00 45.91 95 VAL A N 1
ATOM 714 C CA . VAL A 1 95 ? 36.166 -4.346 8.576 1.00 45.91 95 VAL A CA 1
ATOM 715 C C . VAL A 1 95 ? 35.255 -3.681 9.608 1.00 45.91 95 VAL A C 1
ATOM 717 O O . VAL A 1 95 ? 35.310 -2.473 9.824 1.00 45.91 95 VAL A O 1
ATOM 720 N N . ALA A 1 96 ? 34.343 -4.461 10.183 1.00 53.22 96 ALA A N 1
ATOM 721 C CA . ALA A 1 96 ? 33.635 -4.074 11.391 1.00 53.22 96 ALA A CA 1
ATOM 722 C C . ALA A 1 96 ? 34.622 -4.213 12.555 1.00 53.22 96 ALA A C 1
ATOM 724 O O . ALA A 1 96 ? 34.974 -5.323 12.952 1.00 53.22 96 ALA A O 1
ATOM 725 N N . GLU A 1 97 ? 35.113 -3.084 13.058 1.00 54.69 97 GLU A N 1
ATOM 726 C CA . GLU A 1 97 ? 35.820 -3.042 14.333 1.00 54.69 97 GLU A CA 1
ATOM 727 C C . GLU A 1 97 ? 34.818 -3.430 15.432 1.00 54.69 97 GLU A C 1
ATOM 729 O O . GLU A 1 97 ? 33.847 -2.721 15.699 1.00 54.69 97 GLU A O 1
ATOM 734 N N . GLU A 1 98 ? 35.015 -4.623 15.994 1.00 51.78 98 GLU A N 1
ATOM 735 C CA . GLU A 1 98 ? 34.204 -5.203 17.060 1.00 51.78 98 GLU A CA 1
ATOM 736 C C . GLU A 1 98 ? 34.494 -4.460 18.373 1.00 51.78 98 GLU A C 1
ATOM 738 O O . GLU A 1 98 ? 35.485 -4.708 19.063 1.00 51.78 98 GLU A O 1
ATOM 743 N N . GLU A 1 99 ? 33.634 -3.496 18.701 1.00 49.34 99 GLU A N 1
ATOM 744 C CA . GLU A 1 99 ? 33.603 -2.853 20.010 1.00 49.34 99 GLU A CA 1
ATOM 745 C C . GLU A 1 99 ? 32.695 -3.658 20.953 1.00 49.34 99 GLU A C 1
ATOM 747 O O . GLU A 1 99 ? 31.474 -3.566 20.889 1.00 49.34 99 GLU A O 1
ATOM 752 N N . GLY A 1 100 ? 33.323 -4.406 21.862 1.00 41.25 100 GLY A N 1
ATOM 753 C CA . GLY A 1 100 ? 32.901 -4.489 23.261 1.00 41.25 100 GLY A CA 1
ATOM 754 C C . GLY A 1 100 ? 31.739 -5.420 23.630 1.00 41.25 100 GLY A C 1
ATOM 755 O O . GLY A 1 100 ? 30.598 -5.241 23.223 1.00 41.25 100 GLY A O 1
ATOM 756 N N . GLY A 1 101 ? 32.006 -6.302 24.598 1.00 41.09 101 GLY A N 1
ATOM 757 C CA . GLY A 1 101 ? 30.967 -6.757 25.525 1.00 41.09 101 GLY A CA 1
ATOM 758 C C . GLY A 1 101 ? 31.108 -8.198 25.980 1.00 41.09 101 GLY A C 1
ATOM 759 O O . GLY A 1 101 ? 30.402 -9.072 25.498 1.00 41.09 101 GLY A O 1
ATOM 760 N N . ALA A 1 102 ? 31.982 -8.434 26.959 1.00 49.47 102 ALA A N 1
ATOM 761 C CA . ALA A 1 102 ? 31.969 -9.653 27.753 1.00 49.47 102 ALA A CA 1
ATOM 762 C C . ALA A 1 102 ? 30.614 -9.808 28.462 1.00 49.47 102 ALA A C 1
ATOM 764 O O . ALA A 1 102 ? 30.265 -8.962 29.284 1.00 49.47 102 ALA A O 1
ATOM 765 N N . LEU A 1 103 ? 29.892 -10.892 28.179 1.00 48.12 103 LEU A N 1
ATOM 766 C CA . LEU A 1 103 ? 28.802 -11.389 29.015 1.00 48.12 103 LEU A CA 1
ATOM 767 C C . LEU A 1 103 ? 28.922 -12.911 29.130 1.00 48.12 103 LEU A C 1
ATOM 769 O O . LEU A 1 103 ? 28.445 -13.656 28.286 1.00 48.12 103 LEU A O 1
ATOM 773 N N . ASP A 1 104 ? 29.681 -13.317 30.147 1.00 45.28 104 ASP A N 1
ATOM 774 C CA . ASP A 1 104 ? 29.236 -14.221 31.215 1.00 45.28 104 ASP A CA 1
ATOM 775 C C . ASP A 1 104 ? 28.181 -15.273 30.811 1.00 45.28 104 ASP A C 1
ATOM 777 O O . ASP A 1 104 ? 26.976 -15.052 30.917 1.00 45.28 104 ASP A O 1
ATOM 781 N N . GLU A 1 105 ? 28.645 -16.437 30.356 1.00 52.97 105 GLU A N 1
ATOM 782 C CA . GLU A 1 105 ? 27.817 -17.634 30.184 1.00 52.97 105 GLU A CA 1
ATOM 783 C C . GLU A 1 105 ? 27.997 -18.564 31.394 1.00 52.97 105 GLU A C 1
ATOM 785 O O . GLU A 1 105 ? 28.659 -19.598 31.318 1.00 52.97 105 GLU A O 1
ATOM 790 N N . GLU A 1 106 ? 27.390 -18.204 32.524 1.00 53.81 106 GLU A N 1
ATOM 791 C CA . GLU A 1 106 ? 27.039 -19.155 33.581 1.00 53.81 106 GLU A CA 1
ATOM 792 C C . GLU A 1 106 ? 25.553 -18.991 33.930 1.00 53.81 106 GLU A C 1
ATOM 794 O O . GLU A 1 106 ? 25.221 -18.109 34.707 1.00 53.81 106 GLU A O 1
ATOM 799 N N . GLU A 1 107 ? 24.656 -19.833 33.388 1.00 48.94 107 GLU A N 1
ATOM 800 C CA . GLU A 1 107 ? 23.604 -20.484 34.198 1.00 48.94 107 GLU A CA 1
ATOM 801 C C . GLU A 1 107 ? 22.728 -21.507 33.425 1.00 48.94 107 GLU A C 1
ATOM 803 O O . GLU A 1 107 ? 21.903 -21.171 32.582 1.00 48.94 107 GLU A O 1
ATOM 808 N N . VAL A 1 108 ? 22.903 -22.774 33.821 1.00 46.81 108 VAL A N 1
ATOM 809 C CA . VAL A 1 108 ? 21.913 -23.842 34.111 1.00 46.81 108 VAL A CA 1
ATOM 810 C C . VAL A 1 108 ? 20.932 -24.404 33.054 1.00 46.81 108 VAL A C 1
ATOM 812 O O . VAL A 1 108 ? 19.852 -23.899 32.777 1.00 46.81 108 VAL A O 1
ATOM 815 N N . VAL A 1 109 ? 21.295 -25.612 32.603 1.00 52.31 109 VAL A N 1
ATOM 816 C CA . VAL A 1 109 ? 20.530 -26.882 32.534 1.00 52.31 109 VAL A CA 1
ATOM 817 C C . VAL A 1 109 ? 19.002 -26.840 32.750 1.00 52.31 109 VAL A C 1
ATOM 819 O O . VAL A 1 109 ? 18.518 -26.489 33.824 1.00 52.31 109 VAL A O 1
ATOM 822 N N . SER A 1 110 ? 18.250 -27.449 31.823 1.00 53.09 110 SER A N 1
ATOM 823 C CA . SER A 1 110 ? 17.031 -28.189 32.182 1.00 53.09 110 SER A CA 1
ATOM 824 C C . SER A 1 110 ? 16.890 -29.450 31.324 1.00 53.09 110 SER A C 1
ATOM 826 O O . SER A 1 110 ? 16.608 -29.393 30.128 1.00 53.09 110 SER A O 1
ATOM 828 N N . GLU A 1 111 ? 17.153 -30.598 31.945 1.00 63.09 111 GLU A N 1
ATOM 829 C CA . GLU A 1 111 ? 16.929 -31.931 31.390 1.00 63.09 111 GLU A CA 1
ATOM 830 C C . GLU A 1 111 ? 15.415 -32.198 31.330 1.00 63.09 111 GLU A C 1
ATOM 832 O O . GLU A 1 111 ? 14.727 -32.166 32.351 1.00 63.09 111 GLU A O 1
ATOM 837 N N . VAL A 1 112 ? 14.875 -32.468 30.138 1.00 58.69 112 VAL A N 1
ATOM 838 C CA . VAL A 1 112 ? 13.502 -32.971 29.994 1.00 58.69 112 VAL A CA 1
ATOM 839 C C . VAL A 1 112 ? 13.486 -34.440 30.410 1.00 58.69 112 VAL A C 1
ATOM 841 O O . VAL A 1 112 ? 14.022 -35.306 29.719 1.00 58.69 112 VAL A O 1
ATOM 844 N N . ALA A 1 113 ? 12.855 -34.715 31.550 1.00 52.41 113 ALA A N 1
ATOM 845 C CA . ALA A 1 113 ? 12.437 -36.053 31.932 1.00 52.41 113 ALA A CA 1
ATOM 846 C C . ALA A 1 113 ? 11.392 -36.549 30.921 1.00 52.41 113 ALA A C 1
ATOM 848 O O . ALA A 1 113 ? 10.280 -36.025 30.851 1.00 52.41 113 ALA A O 1
ATOM 849 N N . THR A 1 114 ? 11.751 -37.544 30.113 1.00 57.66 114 THR A N 1
ATOM 850 C CA . THR A 1 114 ? 10.773 -38.325 29.355 1.00 57.66 114 THR A CA 1
ATOM 851 C C . THR A 1 114 ? 10.030 -39.216 30.344 1.00 57.66 114 THR A C 1
ATOM 853 O O . THR A 1 114 ? 10.606 -40.177 30.855 1.00 57.66 114 THR A O 1
ATOM 856 N N . ASP A 1 115 ? 8.788 -38.851 30.652 1.00 53.09 115 ASP A N 1
ATOM 857 C CA . ASP A 1 115 ? 7.871 -39.669 31.441 1.00 53.09 115 ASP A CA 1
ATOM 858 C C . ASP A 1 115 ? 7.604 -40.992 30.703 1.00 53.09 115 ASP A C 1
ATOM 860 O O . ASP A 1 115 ? 7.291 -41.019 29.508 1.00 53.09 115 ASP A O 1
ATOM 864 N N . ASP A 1 116 ? 7.824 -42.085 31.428 1.00 55.44 116 ASP A N 1
ATOM 865 C CA . 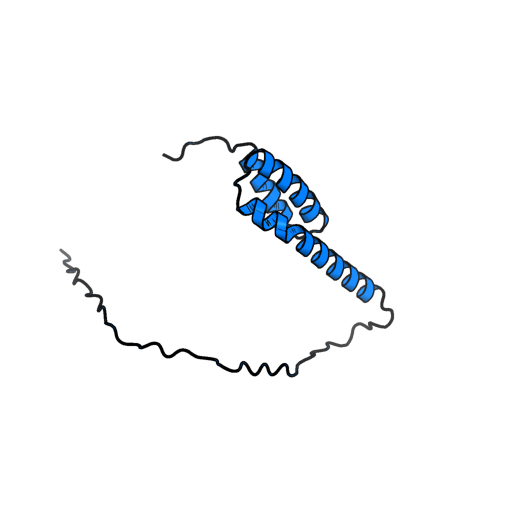ASP A 1 116 ? 7.635 -43.474 31.026 1.00 55.44 116 ASP A CA 1
ATOM 866 C C . ASP A 1 116 ? 6.127 -43.744 30.891 1.00 55.44 116 ASP A C 1
ATOM 868 O O . ASP A 1 116 ? 5.459 -44.152 31.843 1.00 55.44 116 ASP A O 1
ATOM 872 N N . GLU A 1 117 ? 5.552 -43.480 29.713 1.00 54.28 117 GLU A N 1
ATOM 873 C CA . GLU A 1 117 ? 4.173 -43.889 29.441 1.00 54.28 117 GLU A CA 1
ATOM 874 C C . GLU A 1 117 ? 4.142 -45.406 29.208 1.00 54.28 117 GLU A C 1
ATOM 876 O O . GLU A 1 117 ? 4.425 -45.929 28.127 1.00 54.28 117 GLU A O 1
ATOM 881 N N . ALA A 1 118 ? 3.827 -46.113 30.293 1.00 53.12 118 ALA A N 1
ATOM 882 C CA . ALA A 1 118 ? 3.610 -47.544 30.372 1.00 53.12 118 ALA A CA 1
ATOM 883 C C . ALA A 1 118 ? 2.733 -48.073 29.221 1.00 53.12 118 ALA A C 1
ATOM 885 O O . ALA A 1 118 ? 1.508 -47.928 29.203 1.00 53.12 118 ALA A O 1
ATOM 886 N N . ILE A 1 119 ? 3.358 -48.789 28.288 1.00 52.84 119 ILE A N 1
ATOM 887 C CA . ILE A 1 119 ? 2.655 -49.589 27.287 1.00 52.84 119 ILE A CA 1
ATOM 888 C C . ILE A 1 119 ? 2.125 -50.842 27.993 1.00 52.84 119 ILE A C 1
ATOM 890 O O . ILE A 1 119 ? 2.869 -51.782 28.268 1.00 52.84 119 ILE A O 1
ATOM 894 N N . SER A 1 120 ? 0.823 -50.873 28.274 1.00 52.75 120 SER A N 1
ATOM 895 C CA . SER A 1 120 ? 0.119 -52.085 28.702 1.00 52.75 120 SER A CA 1
ATOM 896 C C . SER A 1 120 ? -0.892 -52.490 27.625 1.00 52.75 120 SER A C 1
ATOM 898 O O . SER A 1 120 ? -1.964 -51.886 27.540 1.00 52.75 120 SER A O 1
ATOM 900 N N . PRO A 1 121 ? -0.591 -53.485 26.769 1.00 65.38 121 PRO A N 1
ATOM 901 C CA . PRO A 1 121 ? -1.590 -54.122 25.933 1.00 65.38 121 PRO A CA 1
ATOM 902 C C . PRO A 1 121 ? -2.182 -55.335 26.661 1.00 65.38 121 PRO A C 1
ATOM 904 O O . PRO A 1 121 ? -1.475 -56.145 27.259 1.00 65.38 121 PRO A O 1
ATOM 907 N N . ARG A 1 122 ? -3.509 -55.394 26.603 1.00 51.28 122 ARG A N 1
ATOM 908 C CA . ARG A 1 122 ? -4.392 -56.448 27.109 1.00 51.28 122 ARG A CA 1
ATOM 909 C C . ARG A 1 122 ? -4.182 -57.799 26.433 1.00 51.28 122 ARG A C 1
ATOM 911 O O . ARG A 1 122 ? -3.905 -57.801 25.214 1.00 51.28 122 ARG A O 1
#

Secondary structure (DSSP, 8-state):
----PPPPHHHHHHHHHHHHHHHT-HHHHHHHHHHHHHHHHH-TT-HHHHHHHHHHHHHHHHHHHHHHHHHHHHH-TT--S-----------------------------------------

Organism: NCBI:txid89044

Foldseek 3Di:
DPPPDDDDPLRVLVVQLVVLVVVLDLVSLVVNLVSLVVSCVVPVPPVVSVVSNVCSVVSNVVNVVVVVVVVVVVPDPPPDPDDDPPPDDDDDPPPDPDDDDDDDPDDDDDDDDPDPPDDDDD

pLDDT: mean 75.39, std 20.52, range [37.91, 97.75]